Protein AF-A0A6A7ZRK2-F1 (afdb_monomer_lite)

Radius of gyration: 21.08 Å; chains: 1; bounding box: 59×33×50 Å

Foldseek 3Di:
DDDDDDDDDDDPDDDDDPPPDPFDKDFPVPDDQPFAKWWFAACPPPPDNDRIAIWHQDPVVRAIAGPVGDGGDTGIITHDDDDDDPPPPPPPPPDD

Sequence (96 aa):
MLECHTIQSLISIRGWKPMSTGKKWEPIDSAPRDWTDVLLFDPAYPHDHRTVFEGYFDAETEAWLSAEGETVSPTHWQPLPEPPAQGGDESPPPHS

Structure (mmCIF, N/CA/C/O backbone):
data_AF-A0A6A7ZRK2-F1
#
_entry.id   AF-A0A6A7ZRK2-F1
#
loop_
_atom_site.group_PDB
_atom_site.id
_atom_site.type_symbol
_atom_site.label_atom_id
_atom_site.label_alt_id
_atom_site.label_comp_id
_atom_site.label_asym_id
_atom_site.label_entity_id
_atom_site.label_seq_id
_atom_site.pdbx_PDB_ins_code
_atom_site.Cartn_x
_atom_site.Cartn_y
_atom_site.Cartn_z
_atom_site.occupancy
_atom_site.B_iso_or_equiv
_atom_site.auth_seq_id
_atom_site.auth_comp_id
_atom_site.auth_asym_id
_atom_site.auth_atom_id
_atom_site.pdbx_PDB_model_num
ATOM 1 N N . MET A 1 1 ? -30.145 5.831 -37.894 1.00 49.50 1 MET A N 1
ATOM 2 C CA . MET A 1 1 ? -29.760 6.885 -36.937 1.00 49.50 1 MET A CA 1
ATOM 3 C C . MET A 1 1 ? -30.905 7.039 -35.959 1.00 49.50 1 MET A C 1
ATOM 5 O O . MET A 1 1 ? -31.965 7.470 -36.384 1.00 49.50 1 MET A O 1
ATOM 9 N N . LEU A 1 2 ? -30.732 6.602 -34.714 1.00 40.62 2 LEU A N 1
ATOM 10 C CA . LEU A 1 2 ? -31.643 6.935 -33.621 1.00 40.62 2 LEU A CA 1
ATOM 11 C C . LEU A 1 2 ? -30.815 7.122 -32.351 1.00 40.62 2 LEU A C 1
ATOM 13 O O . LEU A 1 2 ? -30.023 6.259 -31.981 1.00 40.62 2 LEU A O 1
ATOM 17 N N . GLU A 1 3 ? -30.979 8.303 -31.771 1.00 44.34 3 GLU A N 1
ATOM 18 C CA . GLU A 1 3 ? -30.340 8.796 -30.561 1.00 44.34 3 GLU A CA 1
ATOM 19 C C . GLU A 1 3 ? -31.026 8.203 -29.322 1.00 44.34 3 GLU A C 1
ATOM 21 O O . GLU A 1 3 ? -32.250 8.270 -29.195 1.00 44.34 3 GLU A O 1
ATOM 26 N N . CYS A 1 4 ? -30.248 7.647 -28.390 1.00 39.84 4 CYS A N 1
ATOM 27 C CA . CYS A 1 4 ? -30.744 7.227 -27.080 1.00 39.84 4 CYS A CA 1
ATOM 28 C C . CYS A 1 4 ? -30.801 8.434 -26.139 1.00 39.84 4 CYS A C 1
ATOM 30 O O . CYS A 1 4 ? -29.786 8.852 -25.585 1.00 39.84 4 CYS A O 1
ATOM 32 N N . HIS A 1 5 ? -32.004 8.969 -25.950 1.00 48.47 5 HIS A N 1
ATOM 33 C CA . HIS A 1 5 ? -32.314 9.930 -24.900 1.00 48.47 5 HIS A CA 1
ATOM 34 C C . HIS A 1 5 ? -32.781 9.216 -23.620 1.00 48.47 5 HIS A C 1
ATOM 36 O O . HIS A 1 5 ? -33.651 8.350 -23.659 1.00 48.47 5 HIS A O 1
ATOM 42 N N . THR A 1 6 ? -32.247 9.699 -22.495 1.00 57.38 6 THR A N 1
ATOM 43 C CA . THR A 1 6 ? -32.906 9.811 -21.182 1.00 57.38 6 THR A CA 1
ATOM 44 C C . THR A 1 6 ? -33.137 8.539 -20.362 1.00 57.38 6 THR A C 1
ATOM 46 O O . THR A 1 6 ? -34.159 7.872 -20.485 1.00 57.38 6 THR A O 1
ATOM 49 N N . ILE A 1 7 ? -32.276 8.336 -19.357 1.00 47.09 7 ILE A N 1
ATOM 50 C CA . ILE A 1 7 ? -32.690 7.756 -18.071 1.00 47.09 7 ILE A CA 1
ATOM 51 C C . ILE A 1 7 ? -32.126 8.636 -16.948 1.00 47.09 7 ILE A C 1
ATOM 53 O O . ILE A 1 7 ? -30.961 8.532 -16.573 1.00 47.09 7 ILE A O 1
ATOM 57 N N . GLN A 1 8 ? -32.967 9.518 -16.413 1.00 48.44 8 GLN A N 1
ATOM 58 C CA . GLN A 1 8 ? -32.863 9.978 -15.029 1.00 48.44 8 GLN A CA 1
ATOM 59 C C . GLN A 1 8 ? -34.099 9.486 -14.267 1.00 48.44 8 GLN A C 1
ATOM 61 O O . GLN A 1 8 ? -35.160 9.314 -14.860 1.00 48.44 8 GLN A O 1
ATOM 66 N N . SER A 1 9 ? -33.936 9.336 -12.950 1.00 52.53 9 SER A N 1
ATOM 67 C CA . SER A 1 9 ? -34.914 8.928 -11.928 1.00 52.53 9 SER A CA 1
ATOM 68 C C . SER A 1 9 ? -35.169 7.434 -11.763 1.00 52.53 9 SER A C 1
ATOM 70 O O . SER A 1 9 ? -36.003 6.866 -12.454 1.00 52.53 9 SER A O 1
ATOM 72 N N . LEU A 1 10 ? -34.524 6.854 -10.739 1.00 48.88 10 LEU A N 1
ATOM 73 C CA . LEU A 1 10 ? -35.113 5.865 -9.815 1.00 48.88 10 LEU A CA 1
ATOM 74 C C . LEU A 1 10 ? -34.175 5.609 -8.611 1.00 48.88 10 LEU A C 1
ATOM 76 O O . LEU A 1 10 ? -33.704 4.500 -8.388 1.00 48.88 10 LEU A O 1
ATOM 80 N N . ILE A 1 11 ? -33.890 6.640 -7.805 1.00 50.56 11 ILE A N 1
ATOM 81 C CA . ILE A 1 11 ? -33.221 6.470 -6.499 1.00 50.56 11 ILE A CA 1
ATOM 82 C C . ILE A 1 11 ? -34.075 7.150 -5.427 1.00 50.56 11 ILE A C 1
ATOM 84 O O . ILE A 1 11 ? -33.764 8.229 -4.936 1.00 50.56 11 ILE A O 1
ATOM 88 N N . SER A 1 12 ? -35.230 6.561 -5.120 1.00 56.34 12 SER A N 1
ATOM 89 C CA . SER A 1 12 ? -36.069 7.015 -4.005 1.00 56.34 12 SER A CA 1
ATOM 90 C C . SER A 1 12 ? -36.946 5.890 -3.467 1.00 56.34 12 SER A C 1
ATOM 92 O O . SER A 1 12 ? -38.165 5.979 -3.490 1.00 56.34 12 SER A O 1
ATOM 94 N N . ILE A 1 13 ? -36.339 4.782 -3.033 1.00 52.41 13 ILE A N 1
ATOM 95 C CA . ILE A 1 13 ? -36.978 3.841 -2.102 1.00 52.41 13 ILE A CA 1
ATOM 96 C C . ILE A 1 13 ? -35.906 2.939 -1.478 1.00 52.41 13 ILE A C 1
ATOM 98 O O . ILE A 1 13 ? -35.207 2.235 -2.196 1.00 52.41 13 ILE A O 1
ATOM 102 N N . ARG A 1 14 ? -35.840 2.946 -0.137 1.00 54.94 14 ARG A N 1
ATOM 103 C CA . ARG A 1 14 ? -34.920 2.221 0.772 1.00 54.94 14 ARG A CA 1
ATOM 104 C C . ARG A 1 14 ? -33.554 2.874 0.994 1.00 54.94 14 ARG A C 1
ATOM 106 O O . ARG A 1 14 ? -32.613 2.557 0.289 1.00 54.94 14 ARG A O 1
ATOM 113 N N . GLY A 1 15 ? -33.462 3.736 2.014 1.00 54.00 15 GLY A N 1
ATOM 114 C CA . GLY A 1 15 ? -32.354 3.814 2.990 1.00 54.00 15 GLY A CA 1
ATOM 115 C C . GLY A 1 15 ? -30.890 3.734 2.534 1.00 54.00 15 GLY A C 1
ATOM 116 O O . GLY A 1 15 ? -30.026 3.486 3.368 1.00 54.00 15 GLY A O 1
ATOM 117 N N . TRP A 1 16 ? -30.587 3.929 1.256 1.00 55.50 16 TRP A N 1
ATOM 118 C CA . TRP A 1 16 ? -29.239 3.853 0.727 1.00 55.50 16 TRP A CA 1
ATOM 119 C C . TRP A 1 16 ? -28.502 5.121 1.140 1.00 55.50 16 TRP A C 1
ATOM 121 O O . TRP A 1 16 ? -28.676 6.188 0.548 1.00 55.50 16 TRP A O 1
ATOM 131 N N . LYS A 1 17 ? -27.662 5.014 2.170 1.00 57.22 17 LYS A N 1
ATOM 132 C CA . LYS A 1 17 ? -26.526 5.924 2.278 1.00 57.22 17 LYS A CA 1
ATOM 133 C C . LYS A 1 17 ? -25.584 5.564 1.127 1.00 57.22 17 LYS A C 1
ATOM 135 O O . LYS A 1 17 ? -25.217 4.394 1.032 1.00 57.22 17 LYS A O 1
ATOM 140 N N . PRO A 1 18 ? -25.186 6.507 0.252 1.00 50.97 18 PRO A N 1
ATOM 141 C CA . PRO A 1 18 ? -24.038 6.260 -0.607 1.00 50.97 18 PRO A CA 1
ATOM 142 C C . PRO A 1 18 ? -22.888 5.855 0.310 1.00 50.97 18 PRO A C 1
ATOM 144 O O . PRO A 1 18 ? -22.530 6.618 1.207 1.00 50.97 18 PRO A O 1
ATOM 147 N N . MET A 1 19 ? -22.384 4.628 0.147 1.00 53.41 19 MET A N 1
ATOM 148 C CA . MET A 1 19 ? -21.178 4.196 0.843 1.00 53.41 19 MET A CA 1
ATOM 149 C C . MET A 1 19 ? -20.124 5.266 0.568 1.00 53.41 19 MET A C 1
ATOM 151 O O . MET A 1 19 ? -19.881 5.615 -0.590 1.00 53.41 19 MET A O 1
ATOM 155 N N . SER A 1 20 ? -19.641 5.891 1.639 1.00 55.66 20 SER A N 1
ATOM 156 C CA . SER A 1 20 ? -18.780 7.065 1.591 1.00 55.66 20 SER A CA 1
ATOM 157 C C . SER A 1 20 ? -17.640 6.839 0.605 1.00 55.66 20 SER A C 1
ATOM 159 O O . SER A 1 20 ? -16.897 5.873 0.745 1.00 55.66 20 SER A O 1
ATOM 161 N N . THR A 1 21 ? -17.566 7.725 -0.393 1.00 58.00 21 THR A N 1
ATOM 162 C CA . THR A 1 21 ? -16.390 8.078 -1.204 1.00 58.00 21 THR A CA 1
ATOM 163 C C . THR A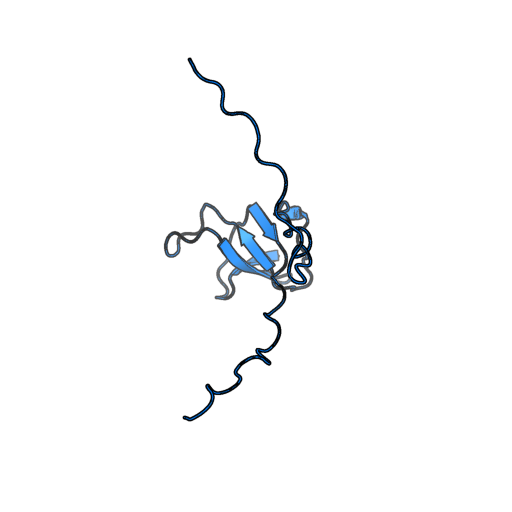 1 21 ? -15.241 7.073 -1.107 1.00 58.00 21 THR A C 1
ATOM 165 O O . THR A 1 21 ? -14.405 7.197 -0.212 1.00 58.00 21 THR A O 1
ATOM 168 N N . GLY A 1 22 ? -15.211 6.085 -2.010 1.00 59.44 22 GLY A N 1
ATOM 169 C CA . GLY A 1 22 ? -14.158 5.068 -2.045 1.00 59.44 22 GLY A CA 1
ATOM 170 C C . GLY A 1 22 ? -12.781 5.703 -1.854 1.00 59.44 22 GLY A C 1
ATOM 171 O O . GLY A 1 22 ? -12.438 6.648 -2.572 1.00 59.44 22 GLY A O 1
ATOM 172 N N . LYS A 1 23 ? -12.046 5.235 -0.837 1.00 73.25 23 LYS A N 1
ATOM 173 C CA . LYS A 1 23 ? -10.670 5.663 -0.570 1.00 73.25 23 LYS A CA 1
ATOM 174 C C . LYS A 1 23 ? -9.895 5.564 -1.886 1.00 73.25 23 LYS A C 1
ATOM 176 O O . LYS A 1 23 ? -9.982 4.561 -2.594 1.00 73.25 23 LYS A O 1
ATOM 181 N N . LYS A 1 24 ? -9.245 6.659 -2.277 1.00 88.56 24 LYS A N 1
ATOM 182 C CA . LYS A 1 24 ? -8.473 6.709 -3.520 1.00 88.56 24 LYS A CA 1
ATOM 183 C C . LYS A 1 24 ? -7.103 6.106 -3.255 1.00 88.56 24 LYS A C 1
ATOM 185 O O . LYS A 1 24 ? -6.561 6.287 -2.173 1.00 88.56 24 LYS A O 1
ATOM 190 N N . TRP A 1 25 ? -6.560 5.429 -4.258 1.00 95.00 25 TRP A N 1
ATOM 191 C CA . TRP A 1 25 ? -5.151 5.069 -4.262 1.00 95.00 25 TRP A CA 1
ATOM 192 C C . TRP A 1 25 ? -4.296 6.333 -4.214 1.00 95.00 25 TRP A C 1
ATOM 194 O O . TRP A 1 25 ? -4.535 7.277 -4.974 1.00 95.00 25 TRP A O 1
ATOM 204 N N . GLU A 1 26 ? -3.306 6.332 -3.335 1.00 97.38 26 GLU A N 1
ATOM 205 C CA . GLU A 1 26 ? -2.346 7.413 -3.159 1.00 97.38 26 GLU A CA 1
ATOM 206 C C . GLU A 1 26 ? -0.923 6.934 -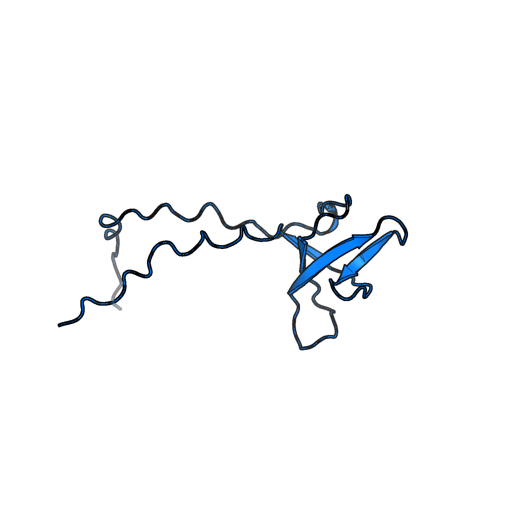3.482 1.00 97.38 26 GLU A C 1
ATOM 208 O O . GLU A 1 26 ? -0.655 5.733 -3.395 1.00 97.38 26 GLU A O 1
ATOM 213 N N . PRO A 1 27 ? -0.001 7.833 -3.877 1.00 98.00 27 PRO A N 1
ATOM 214 C CA . PRO A 1 27 ? 1.404 7.484 -4.075 1.00 98.00 27 PRO A CA 1
ATOM 215 C C . PRO A 1 27 ? 2.014 6.882 -2.810 1.00 98.00 27 PRO A C 1
ATOM 217 O O . PRO A 1 27 ? 1.743 7.355 -1.709 1.00 98.00 27 PRO A O 1
ATOM 220 N N . ILE A 1 28 ? 2.884 5.882 -2.957 1.00 98.12 28 ILE A N 1
ATOM 221 C CA . ILE A 1 28 ? 3.497 5.202 -1.805 1.00 98.12 28 ILE A CA 1
ATOM 222 C C . ILE A 1 28 ? 4.263 6.149 -0.863 1.00 98.12 28 ILE A C 1
ATOM 224 O O . ILE A 1 28 ? 4.326 5.915 0.340 1.00 98.12 28 ILE A O 1
ATOM 228 N N . ASP A 1 29 ? 4.789 7.262 -1.376 1.00 97.81 29 ASP A N 1
ATOM 229 C CA . ASP A 1 29 ? 5.515 8.250 -0.572 1.00 97.81 29 ASP A CA 1
ATOM 230 C C . ASP A 1 29 ? 4.636 8.971 0.466 1.00 97.81 29 ASP A C 1
ATOM 232 O O . ASP A 1 29 ? 5.177 9.510 1.432 1.00 97.81 29 ASP A O 1
ATOM 236 N N . SER A 1 30 ? 3.303 8.983 0.297 1.00 97.62 30 SER A N 1
ATOM 237 C CA . SER A 1 30 ? 2.361 9.544 1.284 1.00 97.62 30 SER A CA 1
ATOM 238 C C . SER A 1 30 ? 1.883 8.528 2.322 1.00 97.62 30 SER A C 1
ATOM 240 O O . SER A 1 30 ? 1.123 8.892 3.221 1.00 97.62 30 SER A O 1
ATOM 242 N N . ALA A 1 31 ? 2.295 7.265 2.202 1.00 97.19 31 ALA A N 1
ATOM 243 C CA . ALA A 1 31 ? 1.814 6.197 3.059 1.00 97.19 31 ALA A CA 1
ATOM 244 C C . ALA A 1 31 ? 2.301 6.343 4.510 1.00 97.19 31 ALA A C 1
ATOM 246 O O . ALA A 1 31 ? 3.409 6.840 4.753 1.00 97.19 31 ALA A O 1
ATOM 247 N N . PRO A 1 32 ? 1.495 5.896 5.490 1.00 97.19 32 PRO A N 1
ATOM 248 C CA . PRO A 1 32 ? 1.902 5.878 6.887 1.00 97.19 32 PRO A CA 1
ATOM 249 C C . PRO A 1 32 ? 3.128 4.975 7.084 1.00 97.19 32 PRO A C 1
ATOM 251 O O . PRO A 1 32 ? 3.200 3.874 6.547 1.00 97.19 32 PRO A O 1
ATOM 254 N N . ARG A 1 33 ? 4.103 5.455 7.866 1.00 97.94 33 ARG A N 1
ATOM 255 C CA . ARG A 1 33 ? 5.342 4.729 8.215 1.00 97.94 33 ARG A CA 1
ATOM 256 C C . ARG A 1 33 ? 5.414 4.355 9.697 1.00 97.94 33 ARG A C 1
ATOM 258 O O . ARG A 1 33 ? 6.487 4.129 10.245 1.00 97.94 33 ARG A O 1
ATOM 265 N N . ASP A 1 34 ? 4.263 4.349 10.354 1.00 96.69 34 ASP A N 1
ATOM 266 C CA . ASP A 1 34 ? 4.073 4.109 11.784 1.00 96.69 34 ASP A CA 1
ATOM 267 C C . ASP A 1 34 ? 3.567 2.687 12.069 1.00 96.69 34 ASP A C 1
ATOM 269 O O . ASP A 1 34 ? 2.835 2.481 13.033 1.00 96.69 34 ASP A O 1
ATOM 273 N N . TRP A 1 35 ? 3.958 1.715 11.232 1.00 94.69 35 TRP A N 1
ATOM 274 C CA . TRP A 1 35 ? 3.519 0.312 11.298 1.00 94.69 35 TRP A CA 1
ATOM 275 C C . TRP A 1 35 ? 2.017 0.082 11.061 1.00 94.69 35 TRP A C 1
ATOM 277 O O . TRP A 1 35 ? 1.511 -1.005 11.321 1.00 94.69 35 TRP A O 1
ATOM 287 N N . THR A 1 36 ? 1.291 1.077 10.547 1.00 96.44 36 THR A N 1
ATOM 288 C CA . THR A 1 36 ? -0.107 0.895 10.141 1.00 96.44 36 THR A CA 1
ATOM 289 C C . THR A 1 36 ? -0.218 -0.049 8.940 1.00 96.44 36 THR A C 1
ATOM 291 O O . THR A 1 36 ? 0.405 0.198 7.904 1.00 96.44 36 THR A O 1
ATOM 294 N N . ASP A 1 37 ? -1.078 -1.066 9.046 1.00 97.25 37 ASP A N 1
ATOM 295 C CA . ASP A 1 37 ? -1.411 -1.954 7.930 1.00 97.25 37 ASP A CA 1
ATOM 296 C C . ASP A 1 37 ? -2.213 -1.223 6.845 1.00 97.25 37 ASP A C 1
ATOM 298 O O . ASP A 1 37 ? -3.190 -0.502 7.100 1.00 97.25 37 ASP A O 1
ATOM 302 N N . VAL A 1 38 ? -1.800 -1.425 5.597 1.00 97.56 38 VAL A N 1
ATOM 303 C CA . VAL A 1 38 ? -2.377 -0.791 4.410 1.00 97.56 38 VAL A CA 1
ATOM 304 C C . VAL A 1 38 ? -2.532 -1.798 3.274 1.00 97.56 38 VAL A C 1
ATOM 306 O O . VAL A 1 38 ? -1.864 -2.827 3.225 1.00 97.56 38 VAL A O 1
ATOM 309 N N . LEU A 1 39 ? -3.404 -1.487 2.313 1.00 97.12 39 LEU A N 1
ATOM 310 C CA . LEU A 1 39 ? -3.373 -2.160 1.018 1.00 97.12 39 LEU A CA 1
ATOM 311 C C . LEU A 1 39 ? -2.287 -1.519 0.161 1.00 97.12 39 LEU A C 1
ATOM 313 O O . LEU A 1 39 ? -2.293 -0.308 -0.054 1.00 97.12 39 LEU A O 1
ATOM 317 N N . LEU A 1 40 ? -1.412 -2.347 -0.379 1.00 97.00 40 LEU A N 1
ATOM 318 C CA . LEU A 1 40 ? -0.328 -1.990 -1.274 1.00 97.00 40 LEU A CA 1
ATOM 319 C C . LEU A 1 40 ? -0.671 -2.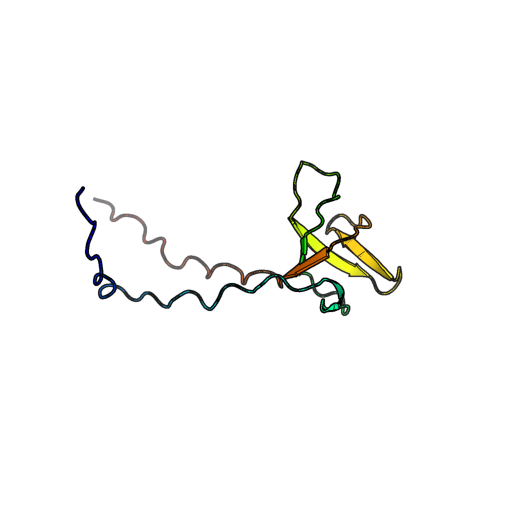404 -2.702 1.00 97.00 40 LEU A C 1
ATOM 321 O O . LEU A 1 40 ? -1.333 -3.418 -2.924 1.00 97.00 40 LEU A O 1
ATOM 325 N N . PHE A 1 41 ? -0.209 -1.617 -3.671 1.00 96.81 41 PHE A N 1
ATOM 326 C CA . PHE A 1 41 ? -0.213 -1.978 -5.084 1.00 96.81 41 PHE A CA 1
ATOM 327 C C . PHE A 1 41 ? 1.219 -2.040 -5.616 1.00 96.81 41 PHE A C 1
ATOM 329 O O . PHE A 1 41 ? 1.888 -1.010 -5.757 1.00 96.81 41 PHE A O 1
ATOM 336 N N . ASP A 1 42 ? 1.664 -3.246 -5.955 1.00 95.81 42 ASP A N 1
ATOM 337 C CA . ASP A 1 42 ? 2.971 -3.518 -6.547 1.00 95.81 42 ASP A CA 1
ATOM 338 C C . ASP A 1 42 ? 2.779 -4.272 -7.880 1.00 95.81 42 ASP A C 1
ATOM 340 O O . ASP A 1 42 ? 2.383 -5.442 -7.888 1.00 95.81 42 ASP A O 1
ATOM 344 N N . PRO A 1 43 ? 3.020 -3.617 -9.033 1.00 92.88 43 PRO A N 1
ATOM 345 C CA . PRO A 1 43 ? 2.858 -4.239 -10.345 1.00 92.88 43 PRO A CA 1
ATOM 346 C C . PRO A 1 43 ? 3.930 -5.293 -10.658 1.00 92.88 43 PRO A C 1
ATOM 348 O O . PRO A 1 43 ? 3.767 -6.040 -11.623 1.00 92.88 43 PRO A O 1
ATOM 351 N N . ALA A 1 44 ? 5.025 -5.334 -9.895 1.00 90.31 44 ALA A N 1
ATOM 352 C CA . ALA A 1 44 ? 6.130 -6.269 -10.066 1.00 90.31 44 ALA A CA 1
ATOM 353 C C . ALA A 1 44 ? 6.101 -7.419 -9.045 1.00 90.31 44 ALA A C 1
ATOM 355 O O . ALA A 1 44 ? 6.995 -8.267 -9.080 1.00 90.31 44 ALA A O 1
ATOM 356 N N . TYR A 1 45 ? 5.096 -7.467 -8.161 1.00 87.38 45 TYR A N 1
ATOM 357 C CA . TYR A 1 45 ? 5.013 -8.497 -7.131 1.00 87.38 45 TYR A CA 1
ATOM 358 C C . TYR A 1 45 ? 4.897 -9.896 -7.767 1.00 87.38 45 TYR A C 1
ATOM 360 O O . TYR A 1 45 ? 3.989 -10.138 -8.570 1.00 87.38 45 TYR A O 1
ATOM 368 N N . PRO A 1 46 ? 5.830 -10.819 -7.467 1.00 77.62 46 PRO A N 1
ATOM 369 C CA . PRO A 1 46 ? 5.983 -12.060 -8.221 1.00 77.62 46 PRO A CA 1
ATOM 370 C C . PRO A 1 46 ? 4.961 -13.147 -7.857 1.00 77.62 46 PRO A C 1
ATOM 372 O O . PRO A 1 46 ? 4.877 -14.148 -8.571 1.00 77.62 46 PRO A O 1
ATOM 375 N N . HIS A 1 47 ? 4.187 -12.978 -6.778 1.00 70.12 47 HIS A N 1
ATOM 376 C CA . HIS A 1 47 ? 3.251 -13.997 -6.296 1.00 70.12 47 HIS A CA 1
ATOM 377 C C . HIS A 1 47 ? 1.886 -13.944 -6.995 1.00 70.12 47 HIS A C 1
ATOM 379 O O . HIS A 1 47 ? 1.216 -12.911 -7.052 1.00 70.12 47 HIS A O 1
ATOM 385 N N . ASP A 1 48 ? 1.460 -15.103 -7.505 1.00 66.69 48 ASP A N 1
ATOM 386 C CA . ASP A 1 48 ? 0.081 -15.458 -7.875 1.00 66.69 48 ASP A CA 1
ATOM 387 C C . ASP A 1 48 ? -0.703 -14.461 -8.750 1.00 66.69 48 ASP A C 1
ATOM 389 O O . ASP A 1 48 ? -1.936 -14.437 -8.730 1.00 66.69 48 ASP A O 1
ATOM 393 N N . HIS A 1 49 ? -0.009 -13.646 -9.550 1.00 68.69 49 HIS A N 1
ATOM 394 C CA . HIS A 1 49 ? -0.608 -12.589 -10.378 1.00 68.69 49 HIS A CA 1
ATOM 395 C C . HIS A 1 49 ? -1.389 -11.528 -9.578 1.00 68.69 49 HIS A C 1
ATOM 397 O O . HIS A 1 49 ? -2.201 -10.793 -10.150 1.00 68.69 49 HIS A O 1
ATOM 403 N N . ARG A 1 50 ? -1.169 -11.434 -8.261 1.00 82.50 50 ARG A N 1
ATOM 404 C CA . ARG A 1 50 ? -1.836 -10.452 -7.403 1.00 82.50 50 ARG A CA 1
ATOM 405 C C . ARG A 1 50 ? -0.977 -9.207 -7.311 1.00 82.50 50 ARG A C 1
ATOM 407 O O . ARG A 1 50 ? 0.084 -9.213 -6.710 1.00 82.50 50 ARG A O 1
ATOM 414 N N . THR A 1 51 ? -1.475 -8.112 -7.865 1.00 93.00 51 THR A N 1
ATOM 415 C CA . THR A 1 51 ? -0.799 -6.813 -7.776 1.00 93.00 51 THR A CA 1
ATOM 416 C C . THR A 1 51 ? -1.240 -6.000 -6.563 1.00 93.00 51 THR A C 1
ATOM 418 O O . THR A 1 51 ? -0.713 -4.918 -6.351 1.00 93.00 51 THR A O 1
ATOM 421 N N . VAL A 1 52 ? -2.248 -6.463 -5.812 1.00 94.88 52 VAL A N 1
ATOM 422 C CA . VAL A 1 52 ? -2.791 -5.790 -4.623 1.00 94.88 52 VAL A CA 1
ATOM 423 C C . VAL A 1 52 ? -2.820 -6.759 -3.448 1.00 94.88 52 VAL A C 1
ATOM 425 O O . VAL A 1 52 ? -3.348 -7.864 -3.586 1.00 94.88 52 VAL A O 1
ATOM 428 N N . PHE A 1 53 ? -2.286 -6.335 -2.307 1.00 95.00 53 PHE A N 1
ATOM 429 C CA . PHE A 1 53 ? -2.163 -7.144 -1.091 1.00 95.00 53 PHE A CA 1
ATOM 430 C C . PHE A 1 53 ? -1.994 -6.252 0.148 1.00 95.00 53 PHE A C 1
ATOM 432 O O . PHE A 1 53 ? -1.864 -5.039 0.025 1.00 95.00 53 PHE A O 1
ATOM 439 N N . GLU A 1 54 ? -2.041 -6.840 1.340 1.00 96.38 54 GLU A N 1
ATOM 440 C CA . GLU A 1 54 ? -1.808 -6.157 2.619 1.00 96.38 54 GLU A CA 1
ATOM 441 C C . GLU A 1 54 ? -0.311 -6.092 2.959 1.00 96.38 54 GLU A C 1
ATOM 443 O O . GLU A 1 54 ? 0.438 -7.035 2.684 1.00 96.38 54 GLU A O 1
ATOM 448 N N . GLY A 1 55 ? 0.117 -4.996 3.581 1.00 97.00 55 GLY A N 1
ATOM 449 C CA . GLY A 1 55 ? 1.469 -4.845 4.107 1.00 97.00 55 GLY A CA 1
ATOM 450 C C . GLY A 1 55 ? 1.648 -3.585 4.948 1.00 97.00 55 GLY A C 1
ATOM 451 O O . GLY A 1 55 ? 0.707 -2.817 5.151 1.00 97.00 55 GLY A O 1
ATOM 452 N N . TYR A 1 56 ? 2.876 -3.362 5.409 1.00 98.31 56 TYR A N 1
ATOM 453 C CA . TYR A 1 56 ? 3.242 -2.250 6.289 1.00 98.31 56 TYR A CA 1
ATOM 454 C C . TYR A 1 56 ? 4.679 -1.780 6.020 1.00 98.31 56 TYR A C 1
ATOM 456 O O . TYR A 1 56 ? 5.461 -2.452 5.342 1.00 98.31 56 TYR A O 1
ATOM 464 N N . PHE A 1 57 ? 5.030 -0.597 6.527 1.00 98.50 57 PHE A N 1
ATOM 465 C CA . PHE A 1 57 ? 6.407 -0.105 6.502 1.00 98.50 57 PHE A CA 1
ATOM 466 C C . PHE A 1 57 ? 7.130 -0.520 7.780 1.00 98.50 57 PHE A C 1
ATOM 468 O O . PHE A 1 57 ? 6.698 -0.154 8.876 1.00 98.50 57 PHE A O 1
ATOM 475 N N . ASP A 1 58 ? 8.247 -1.225 7.635 1.00 97.94 58 ASP A N 1
ATOM 476 C CA . ASP A 1 58 ? 9.152 -1.524 8.735 1.00 97.94 58 ASP A CA 1
ATOM 477 C C . ASP A 1 58 ? 10.237 -0.445 8.832 1.00 97.94 58 ASP A C 1
ATOM 479 O O . ASP A 1 58 ? 11.081 -0.281 7.945 1.00 97.94 58 ASP A O 1
ATOM 483 N N . ALA A 1 59 ? 10.208 0.297 9.938 1.00 96.88 59 ALA A N 1
ATOM 484 C CA . ALA A 1 59 ? 11.174 1.347 10.233 1.00 96.88 59 ALA A CA 1
ATOM 485 C C . ALA A 1 59 ? 12.564 0.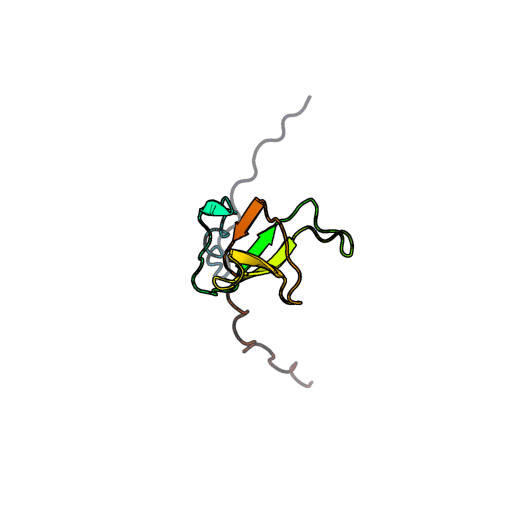811 10.619 1.00 96.88 59 ALA A C 1
ATOM 487 O O . ALA A 1 59 ? 13.530 1.564 10.525 1.00 96.88 59 ALA A O 1
ATOM 488 N N . GLU A 1 60 ? 12.686 -0.450 11.048 1.00 96.44 60 GLU A N 1
ATOM 489 C CA . GLU A 1 60 ? 13.982 -1.054 11.381 1.00 96.44 60 GLU A CA 1
ATOM 490 C C . GLU A 1 60 ? 14.777 -1.382 10.114 1.00 96.44 60 GLU A C 1
ATOM 492 O O . GLU A 1 60 ? 15.962 -1.060 10.024 1.00 96.44 60 GLU A O 1
ATOM 497 N N . THR A 1 61 ? 14.121 -1.972 9.112 1.00 96.62 61 THR A N 1
ATOM 498 C CA . THR A 1 61 ? 14.748 -2.304 7.823 1.00 96.62 61 THR A CA 1
ATOM 499 C C . THR A 1 61 ? 14.612 -1.211 6.760 1.00 96.62 61 THR A C 1
ATOM 501 O O . THR A 1 61 ? 15.121 -1.379 5.655 1.00 96.62 61 THR A O 1
ATOM 504 N N . GLU A 1 62 ? 13.902 -0.120 7.066 1.00 97.38 62 GLU A N 1
ATOM 505 C CA . GLU A 1 62 ? 13.542 0.966 6.138 1.00 97.38 62 GLU A CA 1
ATOM 506 C C . GLU A 1 62 ? 12.893 0.466 4.831 1.00 97.38 62 GLU A C 1
ATOM 508 O O . GLU A 1 62 ? 13.198 0.948 3.736 1.00 97.38 62 GLU A O 1
ATOM 513 N N . ALA A 1 63 ? 11.989 -0.513 4.932 1.00 97.81 63 ALA A N 1
ATOM 514 C CA . ALA A 1 63 ? 11.415 -1.201 3.777 1.00 97.81 63 ALA A CA 1
ATOM 515 C C . ALA A 1 63 ? 9.909 -1.448 3.918 1.00 97.81 63 ALA A C 1
ATOM 517 O O . ALA A 1 63 ? 9.376 -1.572 5.018 1.00 97.81 63 ALA A O 1
ATOM 518 N N . TRP A 1 64 ? 9.224 -1.557 2.778 1.00 98.12 64 TRP A N 1
ATOM 519 C CA . TRP A 1 64 ? 7.855 -2.065 2.727 1.00 98.12 64 TRP A CA 1
ATOM 520 C C . TRP A 1 64 ? 7.869 -3.586 2.764 1.00 98.12 64 TRP A C 1
ATOM 522 O O . TRP A 1 64 ? 8.599 -4.211 1.988 1.00 98.12 64 TRP A O 1
ATOM 532 N N . LEU A 1 65 ? 7.044 -4.163 3.633 1.00 97.12 65 LEU A N 1
ATOM 533 C CA . LEU A 1 65 ? 6.903 -5.602 3.798 1.00 97.12 65 LEU A CA 1
ATOM 534 C C . LEU A 1 65 ? 5.470 -6.043 3.481 1.00 97.12 65 LEU A C 1
ATOM 536 O O . LEU A 1 65 ? 4.511 -5.342 3.809 1.00 97.12 65 LEU A O 1
ATOM 540 N N . SER A 1 66 ? 5.321 -7.208 2.848 1.00 95.56 66 SER A N 1
ATOM 541 C CA . SER A 1 66 ? 4.033 -7.906 2.778 1.00 95.56 66 SER A CA 1
ATOM 542 C C . SER A 1 66 ? 3.638 -8.431 4.162 1.00 95.56 66 SER A C 1
ATOM 544 O O . SER A 1 66 ? 4.480 -8.556 5.055 1.00 95.56 66 SER A O 1
ATOM 546 N N . ALA A 1 67 ? 2.373 -8.818 4.339 1.00 93.38 67 ALA A N 1
ATOM 547 C CA . ALA A 1 67 ? 1.923 -9.505 5.555 1.00 93.38 67 ALA A CA 1
ATOM 548 C C . ALA A 1 67 ? 2.691 -10.818 5.855 1.00 93.38 67 ALA A C 1
ATOM 550 O O . ALA A 1 67 ? 2.675 -11.302 6.985 1.00 93.38 67 ALA A O 1
ATOM 551 N N . GLU A 1 68 ? 3.385 -11.389 4.865 1.00 91.94 68 GLU A N 1
ATOM 552 C CA . GLU A 1 68 ? 4.240 -12.577 5.012 1.00 91.94 68 GLU A CA 1
ATOM 553 C C . GLU A 1 68 ? 5.702 -12.228 5.365 1.00 91.94 68 GLU A C 1
ATOM 555 O O . GLU A 1 68 ? 6.530 -13.12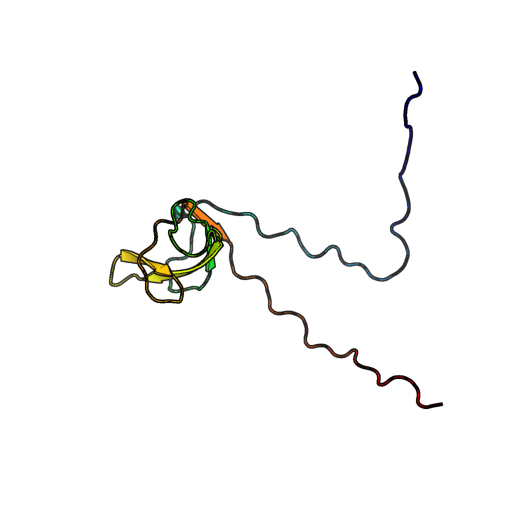2 5.538 1.00 91.94 68 GLU A O 1
ATOM 560 N N . GLY A 1 69 ? 6.027 -10.937 5.500 1.00 93.06 69 GLY A N 1
ATOM 561 C CA . GLY A 1 69 ? 7.363 -10.437 5.836 1.00 93.06 69 GLY A CA 1
ATOM 562 C C . GLY A 1 69 ? 8.311 -10.310 4.641 1.00 93.06 69 GLY A C 1
ATOM 563 O O . GLY A 1 69 ? 9.515 -10.138 4.827 1.00 93.06 69 GLY A O 1
ATOM 564 N N . GLU A 1 70 ? 7.808 -10.402 3.409 1.00 93.81 70 GLU A N 1
ATOM 565 C CA . GLU A 1 70 ? 8.629 -10.260 2.206 1.00 93.81 70 G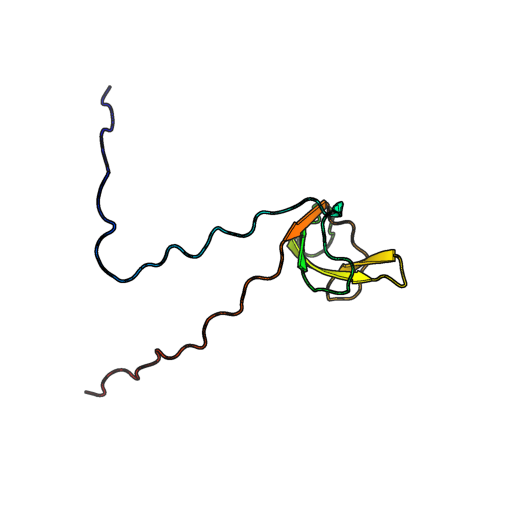LU A CA 1
ATOM 566 C C . GLU A 1 70 ? 8.840 -8.790 1.851 1.00 93.81 70 GLU A C 1
ATOM 568 O O . GLU A 1 70 ? 7.897 -8.002 1.869 1.00 93.81 70 GLU A O 1
ATOM 573 N N . THR A 1 71 ? 10.056 -8.419 1.450 1.00 96.00 71 THR A N 1
ATOM 574 C CA . THR A 1 71 ? 10.333 -7.065 0.959 1.00 96.00 71 THR A CA 1
ATOM 575 C C . THR A 1 71 ? 9.682 -6.823 -0.400 1.00 96.00 71 THR A C 1
ATOM 577 O O . THR A 1 71 ? 9.901 -7.577 -1.349 1.00 96.00 71 THR A O 1
ATOM 580 N N . VAL A 1 72 ? 8.929 -5.730 -0.506 1.00 95.88 72 VAL A N 1
ATOM 581 C CA . VAL A 1 72 ? 8.156 -5.349 -1.696 1.00 95.88 72 VAL A CA 1
ATOM 582 C C . VAL A 1 72 ? 8.477 -3.921 -2.138 1.00 95.88 72 VAL A C 1
ATOM 584 O O . VAL A 1 72 ? 9.070 -3.140 -1.393 1.00 95.88 72 VAL A O 1
ATOM 587 N N . SER A 1 73 ? 8.123 -3.562 -3.374 1.00 96.69 73 SER A N 1
ATOM 588 C CA . SER A 1 73 ? 8.367 -2.227 -3.947 1.00 96.69 73 SER A CA 1
ATOM 589 C C . SER A 1 73 ? 7.070 -1.611 -4.483 1.00 96.69 73 SER A C 1
ATOM 591 O O . SER A 1 73 ? 6.944 -1.343 -5.682 1.00 96.69 73 SER A O 1
ATOM 593 N N . PRO A 1 74 ? 6.078 -1.382 -3.604 1.00 97.31 74 PRO A N 1
ATOM 594 C CA . PRO A 1 74 ? 4.776 -0.885 -4.008 1.00 97.31 74 PRO A CA 1
ATOM 595 C C . PRO A 1 74 ? 4.870 0.541 -4.546 1.00 97.31 74 PRO A C 1
ATOM 597 O O . PRO A 1 74 ? 5.691 1.348 -4.122 1.00 97.31 74 PRO A O 1
ATOM 600 N N . THR A 1 75 ? 3.987 0.861 -5.485 1.00 98.00 75 THR A N 1
ATOM 601 C CA . THR A 1 75 ? 3.909 2.192 -6.109 1.00 98.00 75 THR A CA 1
ATOM 602 C C . THR A 1 75 ? 2.794 3.045 -5.515 1.00 98.00 75 THR A C 1
ATOM 604 O O . THR A 1 75 ? 2.879 4.273 -5.532 1.00 98.00 75 THR A O 1
ATOM 607 N N . HIS A 1 76 ? 1.752 2.401 -4.987 1.00 98.12 76 HIS A N 1
ATOM 608 C CA . HIS A 1 76 ? 0.580 3.062 -4.429 1.00 98.12 76 HIS A CA 1
ATOM 609 C C . HIS A 1 76 ? 0.069 2.324 -3.195 1.00 98.12 76 HIS A C 1
ATOM 611 O O . HIS A 1 76 ? 0.324 1.130 -3.025 1.00 98.12 76 HIS A O 1
ATOM 617 N N . TRP A 1 77 ? -0.701 3.031 -2.376 1.00 98.12 77 TRP A N 1
ATOM 618 C CA . TRP A 1 77 ? -1.358 2.476 -1.202 1.00 98.12 77 TRP A CA 1
ATOM 619 C C . TRP A 1 77 ? -2.796 2.984 -1.055 1.00 98.12 77 TRP A C 1
ATOM 621 O O . TRP A 1 77 ? -3.196 3.980 -1.665 1.00 98.12 77 TRP A O 1
ATOM 631 N N . GLN A 1 78 ? -3.574 2.298 -0.227 1.00 97.31 78 GLN A N 1
ATOM 632 C CA . GLN A 1 78 ? -4.797 2.827 0.370 1.00 97.31 78 GLN A CA 1
ATOM 633 C C . GLN A 1 78 ? -4.956 2.252 1.786 1.00 97.31 78 GLN A C 1
ATOM 635 O O . GLN A 1 78 ? -4.462 1.155 2.061 1.00 97.31 78 GLN A O 1
ATOM 640 N N . PRO A 1 79 ? -5.668 2.928 2.698 1.00 96.00 79 PRO A N 1
ATOM 641 C CA . PRO A 1 79 ? -5.931 2.350 4.007 1.00 96.00 79 PRO A CA 1
ATOM 642 C C . PRO A 1 79 ? -6.854 1.131 3.882 1.00 96.00 79 PRO A C 1
ATOM 644 O O . PRO A 1 79 ? -7.724 1.111 3.005 1.00 96.00 79 PRO A O 1
ATOM 647 N N . LEU A 1 80 ? -6.735 0.169 4.803 1.00 94.00 80 LEU A N 1
ATOM 648 C CA . LEU A 1 80 ? -7.644 -0.979 4.857 1.00 94.00 80 LEU A CA 1
ATOM 649 C C . LEU A 1 80 ? -9.124 -0.520 4.912 1.00 94.00 80 LEU A C 1
ATOM 651 O O . LEU A 1 80 ? -9.447 0.534 5.496 1.00 94.00 80 LEU A O 1
ATOM 655 N N . PRO A 1 81 ? -10.044 -1.261 4.265 1.00 89.00 81 PRO A N 1
ATOM 656 C CA . PRO A 1 81 ? -11.471 -1.012 4.403 1.00 89.00 81 PRO A CA 1
ATOM 657 C C . PRO A 1 81 ? -11.913 -1.278 5.845 1.00 89.00 81 PRO A C 1
ATOM 659 O O . PRO A 1 81 ? -11.326 -2.096 6.550 1.00 89.00 81 PRO A O 1
ATOM 662 N N . GLU A 1 82 ? -12.969 -0.596 6.285 1.00 87.56 82 GLU A N 1
ATOM 663 C CA . GLU A 1 82 ? -13.589 -0.942 7.563 1.00 87.56 82 GLU A CA 1
ATOM 664 C C . GLU A 1 82 ? -14.158 -2.370 7.490 1.00 87.56 82 GLU A C 1
ATOM 666 O O . GLU A 1 82 ? -14.665 -2.773 6.434 1.00 87.56 82 GLU A O 1
ATOM 671 N N . PRO A 1 83 ? -14.090 -3.146 8.586 1.00 85.50 83 PRO A N 1
ATOM 672 C CA . PRO A 1 83 ? -14.716 -4.457 8.624 1.00 85.50 83 PRO A CA 1
ATOM 673 C C . PRO A 1 83 ? -16.225 -4.325 8.365 1.00 85.50 83 PRO A C 1
ATOM 675 O O . PRO A 1 83 ? -16.830 -3.302 8.708 1.00 85.50 83 PRO A O 1
ATOM 678 N N . PRO A 1 84 ? -16.869 -5.352 7.784 1.00 84.00 84 PRO A N 1
ATOM 679 C CA . PRO A 1 84 ? -18.312 -5.329 7.601 1.00 84.00 84 PRO A CA 1
ATOM 680 C C . PRO A 1 84 ? -19.012 -5.167 8.955 1.00 84.00 84 PRO A C 1
ATOM 682 O O . PRO A 1 84 ? -18.580 -5.726 9.967 1.00 84.00 84 PRO A O 1
ATOM 685 N N . ALA A 1 85 ? -20.122 -4.426 8.976 1.00 83.75 85 ALA A N 1
ATOM 686 C CA . ALA A 1 85 ? -20.983 -4.387 10.151 1.00 83.75 85 ALA A CA 1
ATOM 687 C C . ALA A 1 85 ? -21.418 -5.824 10.493 1.00 83.75 85 ALA A C 1
ATOM 689 O O . ALA A 1 85 ? -21.849 -6.558 9.602 1.00 83.75 85 ALA A O 1
ATOM 690 N N . GLN A 1 86 ? -21.276 -6.236 11.759 1.00 76.12 86 GLN A N 1
ATOM 691 C CA . GLN A 1 86 ? -21.702 -7.561 12.222 1.00 76.12 86 GLN A CA 1
ATOM 692 C C . GLN A 1 86 ? -23.139 -7.823 11.755 1.00 76.12 86 GLN A C 1
ATOM 694 O O . GLN A 1 86 ? -24.026 -7.002 11.996 1.00 76.12 86 GLN A O 1
ATOM 699 N N . GLY A 1 87 ? -23.356 -8.940 11.059 1.00 56.81 87 GLY A N 1
ATOM 700 C CA . GLY A 1 87 ? -24.665 -9.336 10.554 1.00 56.81 87 GLY A CA 1
ATOM 701 C C . GLY A 1 87 ? -25.659 -9.539 11.694 1.00 56.81 87 GLY A C 1
ATOM 702 O O . GLY A 1 87 ? -25.754 -10.620 12.258 1.00 56.81 87 GLY A O 1
ATOM 703 N N . GLY A 1 88 ? -26.415 -8.495 12.018 1.00 56.25 88 GLY A N 1
ATOM 704 C CA . GLY A 1 88 ? -27.648 -8.560 12.793 1.00 56.25 88 GLY A CA 1
ATOM 705 C C . GLY A 1 88 ? -28.870 -8.724 11.890 1.00 56.25 88 GLY A C 1
ATOM 706 O O . GLY A 1 88 ? -29.870 -8.056 12.121 1.00 56.25 88 GLY A O 1
ATOM 707 N N . ASP A 1 89 ? -28.781 -9.546 10.843 1.00 58.97 89 ASP A N 1
ATOM 708 C CA . ASP A 1 89 ? -29.920 -9.864 9.972 1.00 58.97 89 ASP A CA 1
ATOM 709 C C . ASP A 1 89 ? -29.803 -11.299 9.437 1.00 58.97 89 ASP A C 1
ATOM 711 O O . ASP A 1 89 ? -29.718 -11.567 8.243 1.00 58.97 89 ASP A O 1
ATOM 715 N N . GLU A 1 90 ? -29.746 -12.249 10.367 1.00 55.88 90 GLU A N 1
ATOM 716 C CA . GLU A 1 90 ? -30.226 -13.603 10.111 1.00 55.88 90 GLU A CA 1
ATOM 717 C C . GLU A 1 90 ? -31.483 -13.774 10.972 1.00 55.88 90 GLU A C 1
ATOM 719 O O . GLU A 1 90 ? -31.455 -14.334 12.066 1.00 55.88 90 GLU A O 1
ATOM 724 N N . SER A 1 91 ? -32.608 -13.197 10.532 1.00 62.19 91 SER A N 1
ATOM 725 C CA . SER A 1 91 ? -33.899 -13.707 11.001 1.00 62.19 91 SER A CA 1
ATOM 726 C C . SER A 1 91 ? -34.016 -15.139 10.479 1.00 62.19 91 SER A C 1
ATOM 728 O O . SER A 1 91 ? -33.985 -15.317 9.256 1.00 62.19 91 SER A O 1
ATOM 730 N N . PRO A 1 92 ? -34.143 -16.168 11.337 1.00 63.56 92 PRO A N 1
ATOM 731 C CA . PRO A 1 92 ? -34.424 -17.507 10.844 1.00 63.56 92 PRO A CA 1
ATOM 732 C C . PRO A 1 92 ? -35.723 -17.461 10.021 1.00 63.56 92 PRO A C 1
ATOM 734 O O . PRO A 1 92 ? -36.653 -16.733 10.393 1.00 63.56 92 PRO A O 1
ATOM 737 N N . PRO A 1 93 ? -35.805 -18.188 8.889 1.00 66.69 93 PRO A N 1
ATOM 738 C CA . PRO A 1 93 ? -37.010 -18.197 8.070 1.00 66.69 93 PRO A CA 1
ATOM 739 C C . PRO A 1 93 ? -38.201 -18.626 8.938 1.00 66.69 93 PRO A C 1
ATOM 741 O O . PRO A 1 93 ? -38.042 -19.526 9.768 1.00 66.69 93 PRO A O 1
ATOM 744 N N . PRO A 1 94 ? -39.387 -18.003 8.790 1.00 69.25 94 PRO A N 1
ATOM 745 C CA . PRO A 1 94 ? -40.549 -18.392 9.573 1.00 69.25 94 PRO A CA 1
ATOM 746 C C . PRO A 1 94 ? -40.841 -19.871 9.311 1.00 69.25 94 PRO A C 1
ATOM 748 O O . PRO A 1 94 ? -41.195 -20.259 8.197 1.00 69.25 94 PRO A O 1
ATOM 751 N N . HIS A 1 95 ? -40.655 -20.698 10.341 1.00 67.62 95 HIS A N 1
ATOM 752 C CA . HIS A 1 95 ? -41.099 -22.083 10.324 1.00 67.62 95 HIS A CA 1
ATOM 753 C C . HIS A 1 95 ? -42.609 -22.084 10.053 1.00 67.62 95 HIS A C 1
ATOM 755 O O . HIS A 1 95 ? -43.372 -21.464 10.796 1.00 67.62 95 HIS A O 1
ATOM 761 N N . SER A 1 96 ? -43.002 -22.718 8.946 1.00 68.50 96 SER A N 1
ATOM 762 C CA . SER A 1 96 ? -44.398 -23.018 8.608 1.00 68.50 96 SER A CA 1
ATOM 763 C C . SER A 1 96 ? -44.795 -24.376 9.165 1.00 68.50 96 SER A C 1
ATOM 765 O O . SER A 1 96 ? -43.919 -25.272 9.170 1.00 68.50 96 SER A O 1
#

InterPro domains:
  IPR007539 Domain of unknown function DUF551 [PF04448] (32-84)

Secondary structure (DSSP, 8-state):
------------SS--PPPP--PPPEEGGGS--SS--EEEE-TT--STT--EEEEEEETTTTEEEETTS-EE--SEEEEPPPPPPP----PPP---

pLDDT: mean 80.18, std 19.33, range [39.84, 98.5]

Organism: Rhizobium meliloti (NCBI:txid382)